Protein AF-A0A7J6ADG7-F1 (afdb_monomer)

Organism: Ameiurus melas (NCBI:txid219545)

Solvent-accessible surface area (backbone atoms only — not comparable to full-atom values): 8558 Å² total; per-residue (Å²): 136,84,78,75,77,82,83,58,42,51,57,52,43,51,52,50,52,55,50,34,54,55,53,58,64,57,81,76,76,75,88,71,86,71,80,92,76,95,73,78,71,60,64,58,57,52,52,51,51,50,51,51,48,53,52,49,53,51,51,53,51,38,52,54,52,47,54,50,44,52,52,52,52,53,54,65,74,56,77,60,101,75,76,96,66,92,66,94,55,79,63,31,73,65,53,36,52,53,47,53,51,51,40,37,68,72,24,47,54,57,43,52,50,60,46,38,77,75,55,75,43,72,68,60,50,52,54,50,52,51,40,55,52,47,53,54,55,49,57,72,77,108

Mean predicted aligned error: 10.04 Å

Foldseek 3Di:
DPPDDDDQQVVLLVVLVVLLVVLQVLDLDDPPPDDDDDDDDPVVVSVVVSVV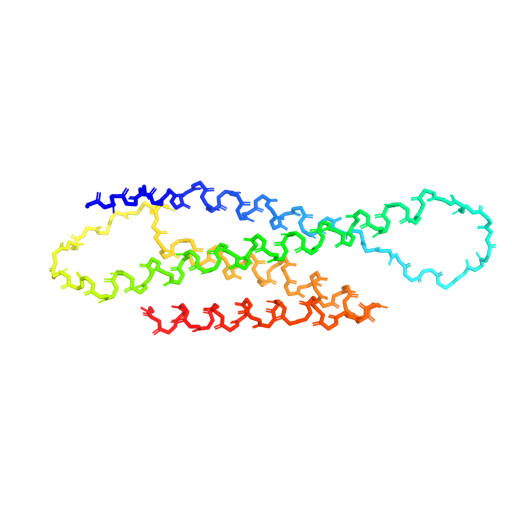SLVVSLVSLLVSLVVLLVVLVVVVVPPDPDDPDPDPDCRDSVVSLVSSVVSCVPGVVVSLVSVCVVPNDPSSVVSNVSSVVSSVVSVVSD

Secondary structure (DSSP, 8-state):
---PPPP-HHHHHHHHHHHHHHHHTS--------------SHHHHHHHHHHHHHHHHHHHHHHHHHHHHHHHHHHHHT--S--------S-SHHHHHHHHHHHIIIIIHHHHHHHHHHS--HHHHHHHHHHHHHHHHHHTT-

pLDDT: mean 78.73, std 18.95, range [38.16, 96.81]

InterPro domains:
  IPR052133 Immune Signaling and Apoptosis Regulator [PTHR12044] (1-138)
  IPR060507 Meiosis inhibitor protein 1, N-terminal domain [PF28582] (1-139)

Sequence (142 aa):
HHQSTPVHYGELKKIVEALSFKFTELPSRPISQGRRCFADSESSSQSTKAGAFLMQALVCFHEACRLVEECVCEATVKDSPLTAAVHQNEDTLECVCVCLLKCCDTAYIPTVTRVCERSPSPRVLQIFLSILSMQFSVLRNF

Radius of gyration: 18.98 Å; Cα contacts (8 Å, |Δi|>4): 80; chains: 1; bounding box: 47×24×64 Å

Structure (mmCIF, N/CA/C/O backbone):
data_AF-A0A7J6ADG7-F1
#
_entry.id   AF-A0A7J6ADG7-F1
#
loop_
_atom_site.group_PDB
_atom_site.id
_atom_site.type_symbol
_atom_site.label_atom_id
_atom_site.label_alt_id
_atom_site.label_comp_id
_atom_site.label_asym_id
_atom_site.label_entity_id
_atom_site.label_seq_id
_atom_site.pdbx_PDB_ins_code
_atom_site.Cartn_x
_atom_site.Cartn_y
_atom_site.Cartn_z
_atom_site.occupancy
_atom_site.B_iso_or_equiv
_atom_site.auth_seq_id
_atom_site.auth_comp_id
_atom_site.auth_asym_id
_atom_site.auth_atom_id
_atom_site.pdbx_PDB_model_num
ATOM 1 N N . HIS A 1 1 ? 5.717 4.877 33.485 1.00 38.16 1 HIS A N 1
ATOM 2 C CA . HIS A 1 1 ? 4.517 5.319 32.748 1.00 38.16 1 HIS A CA 1
ATOM 3 C C . HIS A 1 1 ? 4.989 5.979 31.452 1.00 38.16 1 HIS A C 1
ATOM 5 O O . HIS A 1 1 ? 5.175 7.187 31.416 1.00 38.16 1 HIS A O 1
ATOM 11 N N . HIS A 1 2 ? 5.303 5.191 30.418 1.00 46.44 2 HIS A N 1
ATOM 1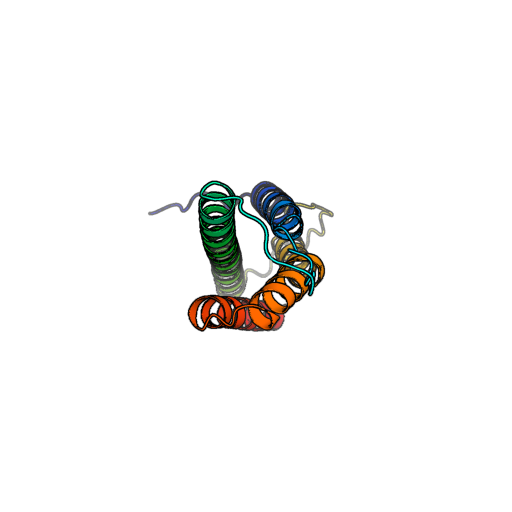2 C CA . HIS A 1 2 ? 5.583 5.737 29.087 1.00 46.44 2 HIS A CA 1
ATOM 13 C C . HIS A 1 2 ? 4.231 5.944 28.413 1.00 46.44 2 HIS A C 1
ATOM 15 O O . HIS A 1 2 ? 3.623 4.990 27.944 1.00 46.44 2 HIS A O 1
ATOM 21 N N . GLN A 1 3 ? 3.694 7.160 28.482 1.00 48.06 3 GLN A N 1
ATOM 22 C CA . GLN A 1 3 ? 2.543 7.515 27.661 1.00 48.06 3 GLN A CA 1
ATOM 23 C C . GLN A 1 3 ? 3.059 7.681 26.232 1.00 48.06 3 GLN A C 1
ATOM 25 O O . GLN A 1 3 ? 3.644 8.712 25.904 1.00 48.06 3 GLN A O 1
ATOM 30 N N . SER A 1 4 ? 2.913 6.635 25.418 1.00 55.88 4 SER A N 1
ATOM 31 C CA . SER A 1 4 ? 3.067 6.732 23.968 1.00 55.88 4 SER A CA 1
ATOM 32 C C . SER A 1 4 ? 2.159 7.850 23.460 1.00 55.88 4 SER A C 1
ATOM 34 O O . SER A 1 4 ? 1.004 7.963 23.880 1.00 55.88 4 SER A O 1
ATOM 36 N N . THR A 1 5 ? 2.699 8.725 22.618 1.00 60.12 5 THR A N 1
ATOM 37 C CA . THR A 1 5 ? 1.938 9.826 22.023 1.00 60.12 5 THR A CA 1
ATOM 38 C C . THR A 1 5 ? 0.785 9.244 21.193 1.00 60.12 5 THR A C 1
ATOM 40 O O . THR A 1 5 ? 1.019 8.266 20.480 1.00 60.12 5 THR A O 1
ATOM 43 N N . PRO A 1 6 ? -0.446 9.788 21.275 1.00 72.56 6 PRO A N 1
ATOM 44 C CA . PRO A 1 6 ? -1.566 9.292 20.481 1.00 72.56 6 PRO A CA 1
ATOM 45 C C . PRO A 1 6 ? -1.228 9.319 18.988 1.00 72.56 6 PRO A C 1
ATOM 47 O O . PRO A 1 6 ? -0.729 10.326 18.484 1.00 72.56 6 PRO A O 1
ATOM 50 N N . VAL A 1 7 ? -1.497 8.223 18.278 1.00 77.12 7 VAL A N 1
ATOM 51 C CA . VAL A 1 7 ? -1.340 8.180 16.821 1.00 77.12 7 VAL A CA 1
ATOM 52 C C . VAL A 1 7 ? -2.422 9.055 16.186 1.00 77.12 7 VAL A C 1
ATOM 54 O O . VAL A 1 7 ? -3.611 8.828 16.397 1.00 77.12 7 VAL A O 1
ATOM 57 N N . HIS A 1 8 ? -2.012 10.047 15.395 1.00 85.62 8 HIS A N 1
ATOM 58 C CA . HIS A 1 8 ? -2.915 10.890 14.612 1.00 85.62 8 HIS A CA 1
ATOM 59 C C . HIS A 1 8 ? -3.225 10.212 13.268 1.00 85.62 8 HIS A C 1
ATOM 61 O O . HIS A 1 8 ? -2.497 10.379 12.285 1.00 85.62 8 HIS A O 1
ATOM 67 N N . TYR A 1 9 ? -4.296 9.417 13.224 1.00 88.62 9 TYR A N 1
ATOM 68 C CA . TYR A 1 9 ? -4.643 8.573 12.075 1.00 88.62 9 TYR A CA 1
ATOM 69 C C . TYR A 1 9 ? -4.854 9.368 10.776 1.00 88.62 9 TYR A C 1
ATOM 71 O O . TYR A 1 9 ? -4.412 8.942 9.709 1.00 88.62 9 TYR A O 1
ATOM 79 N N . GLY A 1 10 ? -5.438 10.560 10.854 1.00 87.44 10 GLY A N 1
ATOM 80 C CA . GLY A 1 10 ? -5.664 11.447 9.719 1.00 87.44 10 GLY A CA 1
ATOM 81 C C . GLY A 1 10 ? -4.370 12.020 9.141 1.00 87.44 10 GLY A C 1
ATOM 82 O O . GLY A 1 10 ? -4.264 12.197 7.927 1.00 87.44 10 GLY A O 1
ATOM 83 N N . GLU A 1 11 ? -3.360 12.280 9.973 1.00 90.44 11 GLU A N 1
ATOM 84 C CA . GLU A 1 11 ? -2.035 12.700 9.499 1.00 90.44 11 GLU A CA 1
ATOM 85 C C . GLU A 1 11 ? -1.290 11.534 8.855 1.00 90.44 11 GLU A C 1
ATOM 87 O O . GLU A 1 11 ? -0.744 11.681 7.759 1.00 90.44 11 GLU A O 1
ATOM 92 N N . LEU A 1 12 ? -1.342 10.356 9.484 1.00 92.25 12 LEU A N 1
ATOM 93 C CA . LEU A 1 12 ? -0.765 9.132 8.939 1.00 92.25 12 LEU A CA 1
ATOM 94 C C . LEU A 1 12 ? -1.355 8.808 7.561 1.00 92.25 12 LEU A C 1
ATOM 96 O O . LEU A 1 12 ? -0.609 8.571 6.612 1.00 92.25 12 LEU A O 1
ATOM 100 N N . LYS A 1 13 ? -2.684 8.879 7.427 1.00 93.31 13 LYS A N 1
ATOM 101 C CA . LYS A 1 13 ? -3.393 8.697 6.156 1.00 93.31 13 LYS A CA 1
ATOM 102 C C . LYS A 1 13 ? -2.872 9.655 5.082 1.00 93.31 13 LYS A C 1
ATOM 104 O O . LYS A 1 13 ? -2.472 9.205 4.012 1.00 93.31 13 LYS A O 1
ATOM 109 N N . LYS A 1 14 ? -2.795 10.959 5.382 1.00 94.06 14 LYS A N 1
ATOM 110 C CA . LYS A 1 14 ? -2.294 11.978 4.439 1.00 94.06 14 LYS A CA 1
ATOM 111 C C . LYS A 1 14 ? -0.859 11.699 3.993 1.00 94.06 14 LYS A C 1
ATOM 113 O O . LYS A 1 14 ? -0.548 11.844 2.812 1.00 94.06 14 LYS A O 1
ATOM 118 N N . ILE A 1 15 ? 0.012 11.297 4.921 1.00 94.75 15 ILE A N 1
ATOM 119 C CA . ILE A 1 15 ? 1.405 10.949 4.614 1.00 94.75 15 ILE A CA 1
ATOM 120 C C . ILE A 1 15 ? 1.458 9.736 3.682 1.00 94.75 15 ILE A C 1
ATOM 122 O O . ILE A 1 15 ? 2.160 9.774 2.672 1.00 94.75 15 ILE A O 1
ATOM 126 N N . VAL A 1 16 ? 0.696 8.683 3.990 1.00 95.31 16 VAL A N 1
ATOM 127 C CA . VAL A 1 16 ? 0.625 7.464 3.176 1.00 95.31 16 VAL A CA 1
ATOM 128 C C . VAL A 1 16 ? 0.104 7.772 1.775 1.00 95.31 16 VAL A C 1
ATOM 130 O O . VAL A 1 16 ? 0.714 7.342 0.799 1.00 95.31 16 VAL A O 1
ATOM 133 N N . GLU A 1 17 ? -0.978 8.537 1.643 1.00 96.12 17 GLU A N 1
ATOM 134 C CA . GLU A 1 17 ? -1.550 8.905 0.342 1.00 96.12 17 GLU A CA 1
ATOM 135 C C . GLU A 1 17 ? -0.567 9.739 -0.489 1.00 96.12 17 GLU A C 1
ATOM 137 O O . GLU A 1 17 ? -0.341 9.442 -1.664 1.00 96.12 17 GLU A O 1
ATOM 142 N N . ALA A 1 18 ? 0.077 10.740 0.121 1.00 96.19 18 ALA A N 1
ATOM 143 C CA . ALA A 1 18 ? 1.069 11.574 -0.554 1.00 96.19 18 ALA A CA 1
ATOM 144 C C . ALA A 1 18 ? 2.288 10.759 -1.013 1.00 96.19 18 ALA A C 1
ATOM 146 O O . ALA A 1 18 ? 2.755 10.913 -2.146 1.00 96.19 18 ALA A O 1
ATOM 147 N N . LEU A 1 19 ? 2.783 9.858 -0.158 1.00 95.94 19 LEU A N 1
ATOM 148 C CA . LEU A 1 19 ? 3.874 8.949 -0.498 1.00 95.94 19 LEU A CA 1
ATOM 149 C C . LEU A 1 19 ? 3.474 8.010 -1.640 1.00 95.94 19 LEU A C 1
ATOM 151 O O . LEU A 1 19 ? 4.236 7.851 -2.591 1.00 95.94 19 LEU A O 1
ATOM 155 N N . SER A 1 20 ? 2.274 7.434 -1.570 1.00 96.06 20 SER A N 1
ATOM 156 C CA . SER A 1 20 ? 1.737 6.512 -2.576 1.00 96.06 20 SER A CA 1
ATOM 157 C C . SER A 1 20 ? 1.593 7.196 -3.928 1.00 96.06 20 SER A C 1
ATOM 159 O O . SER A 1 20 ? 2.007 6.647 -4.946 1.00 96.06 20 SER A O 1
ATOM 161 N N . PHE A 1 21 ? 1.091 8.432 -3.943 1.00 94.38 21 PHE A N 1
ATOM 162 C CA . PHE A 1 21 ? 1.014 9.244 -5.152 1.00 94.38 21 PHE A CA 1
ATOM 163 C C . PHE A 1 21 ? 2.399 9.419 -5.788 1.00 94.38 21 PHE A C 1
ATOM 165 O O . PHE A 1 21 ? 2.586 9.102 -6.962 1.00 94.38 21 PHE A O 1
ATOM 172 N N . LYS A 1 22 ? 3.411 9.804 -5.000 1.00 92.31 22 LYS A N 1
ATOM 173 C CA . LYS A 1 22 ? 4.799 9.913 -5.480 1.00 92.31 22 LYS A CA 1
ATOM 174 C C . LYS A 1 22 ? 5.413 8.582 -5.896 1.00 92.31 22 LYS A C 1
ATOM 176 O O . LYS A 1 22 ? 6.217 8.548 -6.823 1.00 92.31 22 LYS A O 1
ATOM 181 N N . PHE A 1 23 ? 5.006 7.483 -5.274 1.00 92.88 23 PHE A N 1
ATOM 182 C CA . PHE A 1 23 ? 5.426 6.145 -5.670 1.00 92.88 23 PHE A CA 1
ATOM 183 C C . PHE A 1 23 ? 4.976 5.801 -7.093 1.00 92.88 23 PHE A C 1
ATOM 185 O O . PHE A 1 23 ? 5.761 5.248 -7.859 1.00 92.88 23 PHE A O 1
ATOM 192 N N . THR A 1 24 ? 3.763 6.206 -7.488 1.00 91.69 24 THR A N 1
ATOM 193 C CA . THR A 1 24 ? 3.266 5.988 -8.859 1.00 91.69 24 THR A CA 1
ATOM 194 C C . THR A 1 24 ? 4.017 6.788 -9.926 1.00 91.69 24 THR A C 1
ATOM 196 O O . THR A 1 24 ? 4.082 6.357 -11.079 1.00 91.69 24 THR A O 1
ATOM 199 N N . GLU A 1 25 ? 4.619 7.922 -9.547 1.00 89.06 25 GLU A N 1
ATOM 200 C CA . GLU A 1 25 ? 5.420 8.773 -10.436 1.00 89.06 25 GLU A CA 1
ATOM 201 C C . GLU A 1 25 ? 6.806 8.175 -10.740 1.00 89.06 25 GLU A C 1
ATOM 203 O O . GLU A 1 25 ? 7.537 8.719 -11.574 1.00 89.06 25 GLU A O 1
ATOM 208 N N . LEU A 1 26 ? 7.195 7.063 -10.094 1.00 84.00 26 LEU A N 1
ATOM 209 C CA . LEU A 1 26 ? 8.481 6.423 -10.358 1.00 84.00 26 LEU A CA 1
ATOM 210 C C . LEU A 1 26 ? 8.616 6.096 -11.854 1.00 84.00 26 LEU A C 1
ATOM 212 O O . LEU A 1 26 ? 7.756 5.417 -12.430 1.00 84.00 26 LEU A O 1
ATOM 216 N N . PRO A 1 27 ? 9.693 6.573 -12.507 1.00 68.50 27 PRO A N 1
ATOM 217 C CA . PRO A 1 27 ? 9.760 6.605 -13.955 1.00 68.50 27 PRO A CA 1
ATOM 218 C C . PRO A 1 27 ? 9.683 5.198 -14.540 1.00 68.50 27 PRO A C 1
ATOM 220 O O . PRO A 1 27 ? 10.584 4.370 -14.384 1.00 68.50 27 PRO A O 1
ATOM 223 N N . SER A 1 28 ? 8.628 4.946 -15.314 1.00 57.84 28 SER A N 1
ATOM 224 C CA . SER A 1 28 ? 8.578 3.812 -16.222 1.00 57.84 28 SER A CA 1
ATOM 225 C C . SER A 1 28 ? 9.475 4.123 -17.417 1.00 57.84 28 SER A C 1
ATOM 227 O O . SER A 1 28 ? 9.002 4.640 -18.425 1.00 57.84 28 SER A O 1
ATOM 229 N N . ARG A 1 29 ? 10.779 3.823 -17.354 1.00 55.53 29 ARG A N 1
ATOM 230 C CA . ARG A 1 29 ? 11.600 3.867 -18.580 1.00 55.53 29 ARG A CA 1
ATOM 231 C C . ARG A 1 29 ? 10.927 3.029 -19.676 1.00 55.53 29 ARG A C 1
ATOM 233 O O . ARG A 1 29 ? 10.653 1.860 -19.405 1.00 55.53 29 ARG A O 1
ATOM 240 N N . PRO A 1 30 ? 10.602 3.567 -20.859 1.00 46.59 30 PRO A N 1
ATOM 241 C CA . PRO A 1 30 ? 10.096 2.741 -21.943 1.00 46.59 30 PRO A CA 1
ATOM 242 C C . PRO A 1 30 ? 11.169 1.727 -22.342 1.00 46.59 30 PRO A C 1
ATOM 244 O O . PRO A 1 30 ? 12.359 2.045 -22.336 1.00 46.59 30 PRO A O 1
ATOM 247 N N . ILE A 1 31 ? 10.754 0.517 -22.713 1.00 45.38 31 ILE A N 1
ATOM 248 C CA . ILE A 1 31 ? 11.608 -0.415 -23.452 1.00 45.38 31 ILE A CA 1
ATOM 249 C C . ILE A 1 31 ? 11.708 0.147 -24.874 1.00 45.38 31 ILE A C 1
ATOM 251 O O . ILE A 1 31 ? 11.021 -0.308 -25.781 1.00 45.38 31 ILE A O 1
ATOM 255 N N . SER A 1 32 ? 12.505 1.191 -25.096 1.00 41.97 32 SER A N 1
ATOM 256 C CA . SER A 1 32 ? 12.906 1.528 -26.459 1.00 41.97 32 SER A CA 1
ATOM 257 C C . SER A 1 32 ? 14.039 0.584 -26.856 1.00 41.97 32 SER A C 1
ATOM 259 O O . SER A 1 32 ? 15.225 0.875 -26.709 1.00 41.97 32 SER A O 1
ATOM 261 N N . GLN A 1 33 ? 13.656 -0.589 -27.370 1.00 50.53 33 GLN A N 1
ATOM 262 C CA . GLN A 1 33 ? 14.481 -1.342 -28.311 1.00 50.53 33 GLN A CA 1
ATOM 263 C C . GLN A 1 33 ? 14.799 -0.414 -29.491 1.00 50.53 33 GLN A C 1
ATOM 265 O O . GLN A 1 33 ? 13.990 -0.260 -30.400 1.00 50.53 33 GLN A O 1
ATOM 270 N N . GLY A 1 34 ? 15.952 0.254 -29.485 1.00 47.03 34 GLY A N 1
ATOM 271 C CA . GLY A 1 34 ? 16.297 1.101 -30.622 1.00 47.03 34 GLY A CA 1
ATOM 272 C C . GLY A 1 34 ? 17.462 2.050 -30.414 1.00 47.03 34 GLY A C 1
ATOM 273 O O . GLY A 1 34 ? 17.255 3.217 -30.126 1.00 47.03 34 GLY A O 1
ATOM 274 N N . ARG A 1 35 ? 18.658 1.539 -30.725 1.00 44.53 35 ARG A N 1
ATOM 275 C CA . ARG A 1 35 ? 19.877 2.258 -31.138 1.00 44.53 35 ARG A CA 1
ATOM 276 C C . ARG A 1 35 ? 20.608 3.105 -30.083 1.00 44.53 35 ARG A C 1
ATOM 278 O O . ARG A 1 35 ? 20.126 4.094 -29.553 1.00 44.53 35 ARG A O 1
ATOM 285 N N . ARG A 1 36 ? 21.868 2.695 -29.897 1.00 62.53 36 ARG A N 1
ATOM 286 C CA . ARG A 1 36 ? 23.012 3.463 -29.390 1.00 62.53 36 ARG A CA 1
ATOM 287 C C . ARG A 1 36 ? 22.938 4.938 -29.803 1.00 62.53 36 ARG A C 1
ATOM 289 O O . ARG A 1 36 ? 22.830 5.188 -30.996 1.00 62.53 36 ARG A O 1
ATOM 296 N N . CYS A 1 37 ? 23.112 5.849 -28.846 1.00 42.16 37 CYS A N 1
ATOM 297 C CA . CYS A 1 37 ? 23.923 7.065 -28.966 1.00 42.16 37 CYS A CA 1
ATOM 298 C C . CYS A 1 37 ? 24.148 7.670 -27.566 1.00 42.16 37 CYS A C 1
ATOM 300 O O . CYS A 1 37 ? 23.306 7.561 -26.682 1.00 42.16 37 CYS A O 1
ATOM 302 N N . PHE A 1 38 ? 25.338 8.225 -27.377 1.00 48.12 38 PHE A N 1
ATOM 303 C CA . PHE A 1 38 ? 25.952 8.741 -26.154 1.00 48.12 38 PHE A CA 1
ATOM 304 C C . PHE A 1 38 ? 25.082 9.733 -25.350 1.00 48.12 38 PHE A C 1
ATOM 306 O O . PHE A 1 38 ? 24.649 10.737 -25.905 1.00 48.12 38 PHE A O 1
ATOM 313 N N . ALA A 1 39 ? 24.873 9.450 -24.055 1.00 45.56 39 ALA A N 1
ATOM 314 C CA . ALA A 1 39 ? 24.447 10.368 -22.977 1.00 45.56 39 ALA A CA 1
ATOM 315 C C . ALA A 1 39 ? 24.439 9.578 -21.642 1.00 45.56 39 ALA A C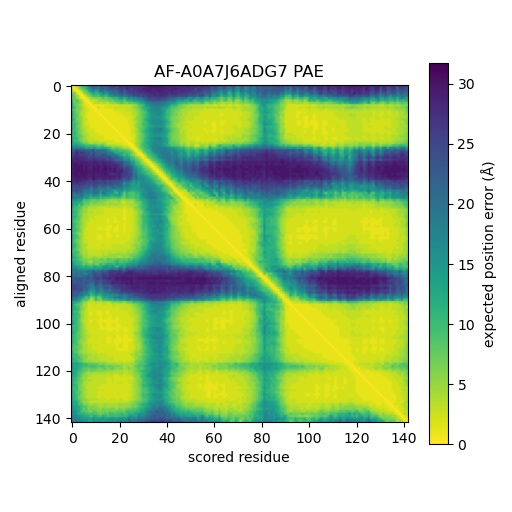 1
ATOM 317 O O . ALA A 1 39 ? 23.421 9.045 -21.206 1.00 45.56 39 ALA A O 1
ATOM 318 N N . ASP A 1 40 ? 25.576 9.098 -21.153 1.00 47.28 40 ASP A N 1
ATOM 319 C CA . ASP A 1 40 ? 26.568 9.786 -20.317 1.00 47.28 40 ASP A CA 1
ATOM 320 C C . ASP A 1 40 ? 26.018 10.443 -19.023 1.00 47.28 40 ASP A C 1
ATOM 322 O O . ASP A 1 40 ? 25.290 11.432 -19.031 1.00 47.28 40 ASP A O 1
ATOM 326 N N . SER A 1 41 ? 26.378 9.813 -17.899 1.00 49.59 41 SER A N 1
ATOM 327 C CA . SER A 1 41 ? 26.353 10.259 -16.495 1.00 49.59 41 SER A CA 1
ATOM 328 C C . SER A 1 41 ? 25.024 10.654 -15.805 1.00 49.59 41 SER A C 1
ATOM 330 O O . SER A 1 41 ? 24.726 10.099 -14.740 1.00 49.59 41 SER A O 1
ATOM 332 N N . GLU A 1 42 ? 24.168 11.519 -16.358 1.00 50.22 42 GLU A N 1
ATOM 333 C CA . GLU A 1 42 ? 22.956 11.990 -15.641 1.00 50.22 42 GLU A CA 1
ATOM 334 C C . GLU A 1 42 ? 21.894 10.888 -15.474 1.00 50.22 42 GLU A C 1
ATOM 336 O O . GLU A 1 42 ? 21.316 10.708 -14.398 1.00 50.22 42 GLU A O 1
ATOM 341 N N . SER A 1 43 ? 21.731 10.069 -16.514 1.00 55.62 43 SER A N 1
ATOM 342 C CA . SER A 1 43 ? 20.847 8.895 -16.583 1.00 55.62 43 SER A CA 1
ATOM 343 C C . SER A 1 43 ? 21.129 7.853 -15.488 1.00 55.62 43 SER A C 1
ATOM 345 O O . SER A 1 43 ? 20.197 7.241 -14.957 1.00 55.62 43 SER A O 1
ATOM 347 N N . SER A 1 44 ? 22.403 7.673 -15.123 1.00 57.69 44 SER A N 1
ATOM 348 C CA . SER A 1 44 ? 22.825 6.765 -14.050 1.00 57.69 44 SER A CA 1
ATOM 349 C C . SER A 1 44 ? 22.450 7.329 -12.678 1.00 57.69 44 SER A C 1
ATOM 351 O O . SER A 1 44 ? 21.818 6.643 -11.876 1.00 57.69 44 SER A O 1
ATOM 353 N N . SER A 1 45 ? 22.732 8.617 -12.446 1.00 60.78 45 SER A N 1
ATOM 354 C CA . SER A 1 45 ? 22.415 9.296 -11.182 1.00 60.78 45 SER A CA 1
ATOM 355 C C . SER A 1 45 ? 20.908 9.381 -10.902 1.00 60.78 45 SER A C 1
ATOM 357 O O . SER A 1 45 ? 20.470 9.286 -9.756 1.00 60.78 45 SER A O 1
ATOM 359 N N . GLN A 1 46 ? 20.087 9.524 -11.946 1.00 62.97 46 GLN A N 1
ATOM 360 C CA . GLN A 1 46 ? 18.632 9.524 -11.819 1.00 62.97 46 GLN A CA 1
ATOM 361 C C . GLN A 1 46 ? 18.095 8.112 -11.545 1.00 62.97 46 GLN A C 1
ATOM 363 O O . GLN A 1 46 ? 17.177 7.951 -10.743 1.00 62.97 46 GLN A O 1
ATOM 368 N N . SER A 1 47 ? 18.695 7.085 -12.156 1.00 69.44 47 SER A N 1
ATOM 369 C CA . SER A 1 47 ? 18.345 5.683 -11.906 1.00 69.44 47 SER A CA 1
ATOM 370 C C . SER A 1 47 ? 18.675 5.253 -10.474 1.00 69.44 47 SER A C 1
ATOM 372 O O . SER A 1 47 ? 17.882 4.547 -9.853 1.00 69.44 47 SER A O 1
ATOM 374 N N . THR A 1 48 ? 19.810 5.692 -9.921 1.00 74.31 48 THR A N 1
ATOM 375 C CA . THR A 1 48 ? 20.183 5.3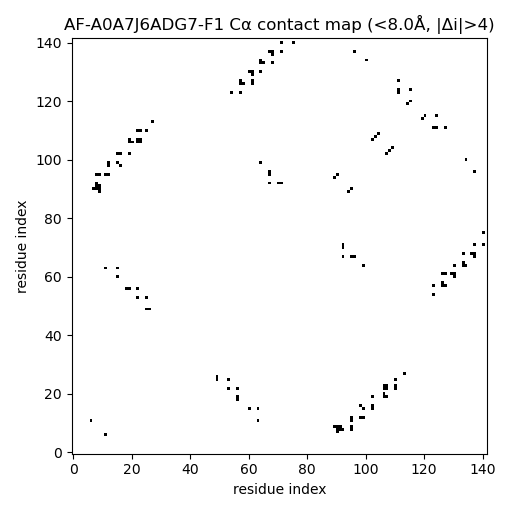93 -8.530 1.00 74.31 48 THR A CA 1
ATOM 376 C C . THR A 1 48 ? 19.298 6.136 -7.533 1.00 74.31 48 THR A C 1
ATOM 378 O O . THR A 1 48 ? 18.836 5.528 -6.569 1.00 74.31 48 THR A O 1
ATOM 381 N N . LYS A 1 49 ? 18.968 7.410 -7.792 1.00 79.81 49 LYS A N 1
ATOM 382 C CA . LYS A 1 49 ? 18.007 8.179 -6.980 1.00 79.81 49 LYS A CA 1
ATOM 383 C C . LYS A 1 49 ? 16.608 7.557 -6.984 1.00 79.81 49 LYS A C 1
ATOM 385 O O . LYS A 1 49 ? 16.005 7.432 -5.923 1.00 79.81 49 LYS A O 1
ATOM 390 N N . ALA A 1 50 ? 16.109 7.125 -8.144 1.00 83.25 50 ALA A N 1
ATOM 391 C CA . ALA A 1 50 ? 14.815 6.450 -8.252 1.00 83.25 50 ALA A CA 1
ATOM 392 C C . ALA A 1 50 ? 14.802 5.109 -7.497 1.00 83.25 50 ALA A C 1
ATOM 394 O O . ALA A 1 50 ? 13.836 4.808 -6.801 1.00 83.25 50 ALA A O 1
ATOM 395 N N . GLY A 1 51 ? 15.890 4.334 -7.575 1.00 85.50 51 GLY A N 1
ATOM 396 C CA . GLY A 1 51 ? 16.049 3.104 -6.795 1.00 85.50 51 GLY A CA 1
ATOM 397 C C . GLY A 1 51 ? 16.092 3.351 -5.283 1.00 85.50 51 GLY A C 1
ATOM 398 O O . GLY A 1 51 ? 15.445 2.630 -4.524 1.00 85.50 51 GLY A O 1
ATOM 399 N N . ALA A 1 52 ? 16.794 4.397 -4.838 1.00 88.00 52 ALA A N 1
ATOM 400 C CA . ALA A 1 52 ? 16.826 4.794 -3.432 1.00 88.00 52 ALA A CA 1
ATOM 401 C C . ALA A 1 52 ? 15.442 5.241 -2.934 1.00 88.00 52 ALA A C 1
ATOM 403 O O . ALA A 1 52 ? 15.010 4.811 -1.867 1.00 88.00 52 ALA A O 1
ATOM 404 N N . PHE A 1 53 ? 14.716 6.036 -3.728 1.00 91.12 53 PHE A N 1
ATOM 405 C CA . PHE A 1 53 ? 13.348 6.440 -3.404 1.00 91.12 53 PHE A CA 1
ATOM 406 C C . PHE A 1 53 ? 12.395 5.243 -3.340 1.00 91.12 53 PHE A C 1
ATOM 408 O O . PHE A 1 53 ? 11.641 5.135 -2.381 1.00 91.12 53 PHE A O 1
ATOM 415 N N . LEU A 1 54 ? 12.455 4.320 -4.307 1.00 92.38 54 LEU A N 1
ATOM 416 C CA . LEU A 1 54 ? 11.670 3.080 -4.302 1.00 92.38 54 LEU A CA 1
ATOM 417 C C . LEU A 1 54 ? 11.854 2.313 -2.988 1.00 92.38 54 LEU A C 1
ATOM 419 O O . LEU A 1 54 ? 10.878 1.940 -2.340 1.00 92.38 54 LEU A O 1
ATOM 423 N N . MET A 1 55 ? 13.109 2.101 -2.593 1.00 93.69 55 MET A N 1
ATOM 424 C CA . MET A 1 55 ? 13.435 1.403 -1.354 1.00 93.69 55 MET A CA 1
ATOM 425 C C . MET A 1 55 ? 12.919 2.153 -0.129 1.00 93.69 55 MET A C 1
ATOM 427 O O . MET A 1 55 ? 12.301 1.542 0.740 1.00 93.69 55 MET A O 1
ATOM 431 N N . GLN A 1 56 ? 13.127 3.467 -0.072 1.00 94.50 56 GLN A N 1
ATOM 432 C CA . GLN A 1 56 ? 12.676 4.277 1.053 1.00 94.50 56 GLN A CA 1
ATOM 433 C C . GLN A 1 56 ? 11.149 4.290 1.167 1.00 94.50 56 GLN A C 1
ATOM 435 O O . GLN A 1 56 ? 10.621 4.125 2.260 1.00 94.50 56 GLN A O 1
ATOM 440 N N . ALA A 1 57 ? 10.434 4.430 0.051 1.00 95.38 57 ALA A N 1
ATOM 441 C CA . ALA A 1 57 ? 8.979 4.432 0.025 1.00 95.38 57 ALA A CA 1
ATOM 442 C C . ALA A 1 57 ? 8.391 3.081 0.457 1.00 95.38 57 ALA A C 1
ATOM 444 O O . ALA A 1 57 ? 7.394 3.060 1.176 1.00 95.38 57 ALA A O 1
ATOM 445 N N . LEU A 1 58 ? 9.023 1.964 0.077 1.00 96.19 58 LEU A N 1
ATOM 446 C CA . LEU A 1 58 ? 8.636 0.633 0.551 1.00 96.19 58 LEU A CA 1
ATOM 447 C C . LEU A 1 58 ? 8.863 0.473 2.054 1.00 96.19 58 LEU A C 1
ATOM 449 O O . LEU A 1 58 ? 7.979 -0.017 2.745 1.00 96.19 58 LEU A O 1
ATOM 453 N N . VAL A 1 59 ? 10.012 0.914 2.569 1.00 96.56 59 VAL A N 1
ATOM 454 C CA . VAL A 1 59 ? 10.296 0.865 4.011 1.0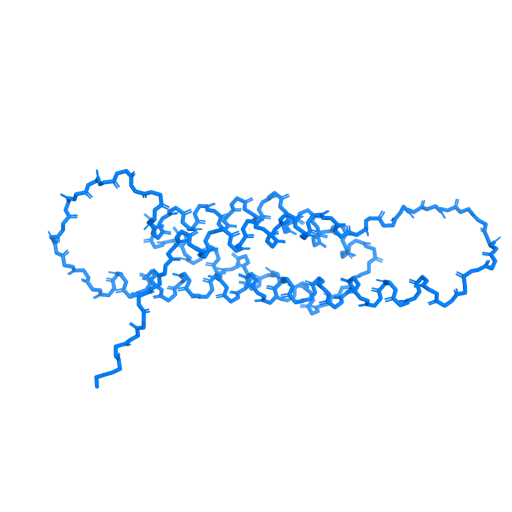0 96.56 59 VAL A CA 1
ATOM 455 C C . VAL A 1 59 ? 9.316 1.747 4.787 1.00 96.56 59 VAL A C 1
ATOM 457 O O . VAL A 1 59 ? 8.737 1.292 5.763 1.00 96.56 59 VAL A O 1
ATOM 460 N N . CYS A 1 60 ? 9.059 2.976 4.336 1.00 96.31 60 CYS A N 1
ATOM 461 C CA . CYS A 1 60 ? 8.095 3.866 4.985 1.00 96.31 60 CYS A CA 1
ATOM 462 C C . CYS A 1 60 ? 6.681 3.273 5.008 1.00 96.31 60 CYS A C 1
ATOM 464 O O . CYS A 1 60 ? 5.993 3.361 6.020 1.00 96.31 60 CYS A O 1
ATOM 466 N N . PHE A 1 61 ? 6.250 2.651 3.911 1.00 96.69 61 PHE A N 1
ATOM 467 C CA . PHE A 1 61 ? 4.942 2.006 3.852 1.00 96.69 61 PHE A CA 1
ATOM 468 C C . PHE A 1 61 ? 4.862 0.759 4.738 1.00 96.69 61 PHE A C 1
ATOM 470 O O . PHE A 1 61 ? 3.844 0.526 5.385 1.00 96.69 61 PHE A O 1
ATOM 477 N N . HIS A 1 62 ? 5.943 -0.020 4.805 1.00 96.31 62 HIS A N 1
ATOM 478 C CA . HIS A 1 62 ? 6.067 -1.160 5.713 1.00 96.31 62 HIS A CA 1
ATOM 479 C C . HIS A 1 62 ? 5.962 -0.731 7.179 1.00 96.31 62 HIS A C 1
ATOM 481 O O . HIS A 1 62 ? 5.158 -1.297 7.916 1.00 96.31 62 HIS A O 1
ATOM 487 N N . GLU A 1 63 ? 6.669 0.326 7.579 1.00 96.06 63 GLU A N 1
ATOM 488 C CA . GLU A 1 63 ? 6.579 0.876 8.937 1.00 96.06 63 GLU A CA 1
ATOM 489 C C . GLU A 1 63 ? 5.180 1.431 9.246 1.00 96.06 63 GLU A C 1
ATOM 491 O O . GLU A 1 63 ? 4.678 1.235 10.350 1.00 96.06 63 GLU A O 1
ATOM 496 N N . ALA A 1 64 ? 4.502 2.048 8.270 1.00 94.50 64 ALA A N 1
ATOM 497 C CA . ALA A 1 64 ? 3.110 2.473 8.433 1.00 94.50 64 ALA A CA 1
ATOM 498 C C . ALA A 1 64 ? 2.167 1.278 8.662 1.00 94.50 64 ALA A C 1
ATOM 500 O O . ALA A 1 64 ? 1.298 1.340 9.530 1.00 94.50 64 ALA A O 1
ATOM 501 N N . CYS A 1 65 ? 2.364 0.174 7.934 1.00 94.00 65 CYS A N 1
ATOM 502 C CA . CYS A 1 65 ? 1.620 -1.063 8.173 1.00 94.00 65 CYS A CA 1
ATOM 503 C C . CYS A 1 65 ? 1.922 -1.641 9.564 1.00 94.00 65 CYS A C 1
ATOM 505 O O . CYS A 1 65 ? 0.998 -2.110 10.224 1.00 94.00 65 CYS A O 1
ATOM 507 N N . ARG A 1 66 ? 3.181 -1.582 10.030 1.00 93.38 66 ARG A N 1
ATOM 508 C CA . ARG A 1 66 ? 3.566 -2.088 11.361 1.00 93.38 66 ARG A CA 1
ATOM 509 C C . ARG A 1 66 ? 2.906 -1.301 12.477 1.00 93.38 66 ARG A C 1
ATOM 511 O O . ARG A 1 66 ? 2.335 -1.897 13.379 1.00 93.38 66 ARG A O 1
ATOM 518 N N . LEU A 1 67 ? 2.934 0.026 12.377 1.00 91.81 67 LEU A N 1
ATOM 519 C CA . LEU A 1 67 ? 2.285 0.904 13.344 1.00 91.81 67 LEU A CA 1
ATOM 520 C C . LEU A 1 67 ? 0.787 0.588 13.460 1.00 91.81 67 LEU A C 1
ATOM 522 O O . LEU A 1 67 ? 0.255 0.500 14.560 1.00 91.81 67 LEU A O 1
ATOM 526 N N . VAL A 1 68 ? 0.113 0.373 12.328 1.00 90.12 68 VAL A N 1
ATOM 527 C CA . VAL A 1 68 ? -1.307 -0.002 12.312 1.00 90.12 68 VAL A CA 1
ATOM 528 C C . VAL A 1 68 ? -1.540 -1.380 12.930 1.00 90.12 68 VAL A C 1
ATOM 530 O O . VAL A 1 68 ? -2.467 -1.528 13.720 1.00 90.12 68 VAL A O 1
ATOM 533 N N . GLU A 1 69 ? -0.710 -2.375 12.618 1.00 88.31 69 GLU A N 1
ATOM 534 C CA . GLU A 1 69 ? -0.798 -3.710 13.222 1.00 88.31 69 GLU A CA 1
ATOM 535 C C . GLU A 1 69 ? -0.632 -3.659 14.749 1.00 88.31 69 GLU A C 1
ATOM 537 O O . GLU A 1 69 ? -1.416 -4.278 15.469 1.00 88.31 69 GLU A O 1
ATOM 542 N N . GLU A 1 70 ? 0.319 -2.862 15.248 1.00 88.00 70 GLU A N 1
ATOM 543 C CA . GLU A 1 70 ? 0.509 -2.604 16.680 1.00 88.00 70 GLU A CA 1
ATOM 544 C C . GLU A 1 70 ? -0.756 -1.977 17.300 1.00 88.00 70 GLU A C 1
ATOM 546 O O . GLU A 1 70 ? -1.260 -2.486 18.302 1.00 88.00 70 GLU A O 1
ATOM 551 N N . CYS A 1 71 ? -1.342 -0.950 16.669 1.00 85.56 71 CYS A N 1
ATOM 552 C CA . CYS A 1 71 ? -2.580 -0.321 17.144 1.00 85.56 71 CYS A CA 1
ATOM 553 C C . CYS A 1 71 ? -3.784 -1.281 17.158 1.00 85.56 71 CYS A C 1
ATOM 555 O O . CYS A 1 71 ? -4.606 -1.225 18.073 1.00 85.56 71 CYS A O 1
ATOM 557 N N . VAL A 1 72 ? -3.899 -2.168 16.165 1.00 84.12 72 VAL A N 1
ATOM 558 C CA . VAL A 1 72 ? -4.962 -3.187 16.103 1.00 84.12 72 VAL A CA 1
ATOM 559 C C . VAL A 1 72 ? -4.785 -4.230 17.214 1.00 84.12 72 VAL A C 1
ATOM 561 O O . VAL A 1 72 ? -5.751 -4.586 17.894 1.00 84.12 72 VAL A O 1
ATOM 564 N N . CYS A 1 73 ? -3.555 -4.685 17.459 1.00 81.00 73 CYS A N 1
ATOM 565 C CA . CYS A 1 73 ? -3.254 -5.599 18.562 1.00 81.00 73 CYS A CA 1
ATOM 566 C C . CYS A 1 73 ? -3.549 -4.957 19.928 1.00 81.00 73 CYS A C 1
ATOM 568 O O . CYS A 1 73 ? -4.137 -5.591 20.798 1.00 81.00 73 CYS A O 1
ATOM 570 N N . GLU A 1 74 ? -3.197 -3.686 20.127 1.00 80.00 74 GLU A N 1
ATOM 571 C CA . GLU A 1 74 ? -3.528 -2.973 21.366 1.00 80.00 74 GLU A CA 1
ATOM 572 C C . GLU A 1 74 ? -5.042 -2.804 21.560 1.00 80.00 74 GLU A C 1
ATOM 574 O O . GLU A 1 74 ? -5.536 -2.955 22.679 1.00 80.00 74 GLU A O 1
ATOM 579 N N . ALA A 1 75 ? -5.788 -2.518 20.487 1.00 73.50 75 ALA A N 1
ATOM 580 C CA . ALA A 1 75 ? -7.241 -2.370 20.540 1.00 73.50 75 ALA A CA 1
ATOM 581 C C . ALA A 1 75 ? -7.942 -3.682 20.928 1.00 73.50 75 ALA A C 1
ATOM 583 O O . ALA A 1 75 ? -8.805 -3.670 21.803 1.00 73.50 75 ALA A O 1
ATOM 584 N N . THR A 1 76 ? -7.526 -4.806 20.335 1.00 65.88 76 THR A N 1
ATOM 585 C CA . THR A 1 76 ? -8.069 -6.147 20.629 1.00 65.88 76 THR A CA 1
ATOM 586 C C . THR A 1 76 ? -7.708 -6.641 22.032 1.00 65.88 76 THR A C 1
ATOM 588 O O . THR A 1 76 ? -8.527 -7.254 22.707 1.00 65.88 76 THR A O 1
ATOM 591 N N . VAL A 1 77 ? -6.509 -6.331 22.537 1.00 65.38 77 VAL A N 1
ATOM 592 C CA . VAL A 1 77 ? -6.109 -6.678 23.916 1.00 65.38 77 VAL A CA 1
ATOM 593 C C . VAL A 1 77 ? -6.888 -5.868 24.959 1.00 65.38 77 VAL A C 1
ATOM 595 O O . VAL A 1 77 ? -7.072 -6.322 26.090 1.00 65.38 77 VAL A O 1
ATOM 598 N N . LYS A 1 78 ? -7.345 -4.662 24.604 1.00 59.56 78 LYS A N 1
ATOM 599 C CA . LYS A 1 78 ? -7.992 -3.727 25.530 1.00 59.56 78 LYS A CA 1
ATOM 600 C C . LYS A 1 78 ? -9.521 -3.800 25.518 1.00 59.56 78 LYS A C 1
ATOM 602 O O . LYS A 1 78 ? -10.123 -2.861 26.034 1.00 59.56 78 LYS A O 1
ATOM 607 N N . ASP A 1 79 ? -10.130 -4.868 24.986 1.00 51.44 79 ASP A N 1
ATOM 608 C CA . ASP A 1 79 ? -11.585 -5.107 24.944 1.00 51.44 79 ASP A CA 1
ATOM 609 C C . ASP A 1 79 ? -12.316 -4.544 26.182 1.00 51.44 79 ASP A C 1
ATOM 611 O O . ASP A 1 79 ? -12.443 -5.167 27.238 1.00 51.44 79 ASP A O 1
ATOM 615 N N . SER A 1 80 ? -12.782 -3.301 26.055 1.00 44.75 80 SER A N 1
ATOM 616 C CA . SER A 1 80 ? -13.640 -2.610 27.007 1.00 44.75 80 SER A CA 1
ATOM 617 C C . SER A 1 80 ? -15.001 -2.494 26.332 1.00 44.75 80 SER A C 1
ATOM 619 O O . SER A 1 80 ? -15.074 -1.859 25.279 1.00 44.75 80 SER A O 1
ATOM 621 N N . PRO A 1 81 ? -16.089 -3.045 26.908 1.00 44.78 81 PRO A N 1
ATOM 622 C CA . PRO A 1 81 ? -17.413 -3.108 26.272 1.00 44.78 81 PRO A CA 1
ATOM 623 C C . PRO A 1 81 ? -18.141 -1.763 26.102 1.00 44.78 81 PRO A C 1
ATOM 625 O O . PRO A 1 81 ? -19.368 -1.726 26.035 1.00 44.78 81 PRO A O 1
ATOM 628 N N . LEU A 1 82 ? -17.440 -0.633 26.099 1.00 45.09 82 LEU A N 1
ATOM 629 C CA . LEU A 1 82 ? -18.042 0.690 26.205 1.00 45.09 82 LEU A CA 1
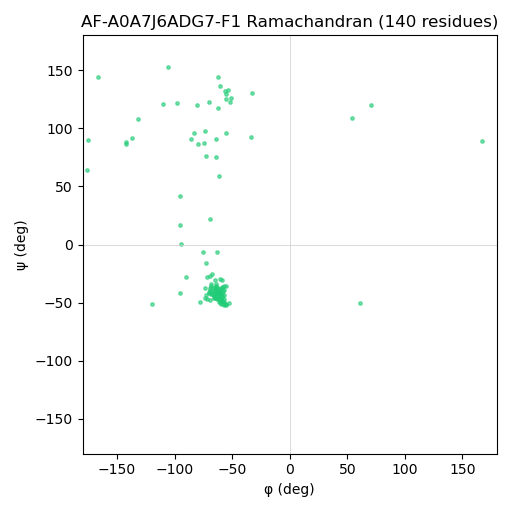ATOM 630 C C . LEU A 1 82 ? -17.303 1.678 25.310 1.00 45.09 82 LEU A C 1
ATOM 632 O O . LEU A 1 82 ? -16.415 2.395 25.757 1.00 45.09 82 LEU A O 1
ATOM 636 N N . THR A 1 83 ? -17.702 1.743 24.042 1.00 42.66 83 THR A N 1
ATOM 637 C CA . THR A 1 83 ? -18.310 2.960 23.471 1.00 42.66 83 THR A CA 1
ATOM 638 C C . THR A 1 83 ? -18.760 2.694 22.038 1.00 42.66 83 THR A C 1
ATOM 640 O O . THR A 1 83 ? -18.054 2.922 21.062 1.00 42.66 83 THR A O 1
ATOM 643 N N . ALA A 1 84 ? -20.010 2.248 21.923 1.00 45.44 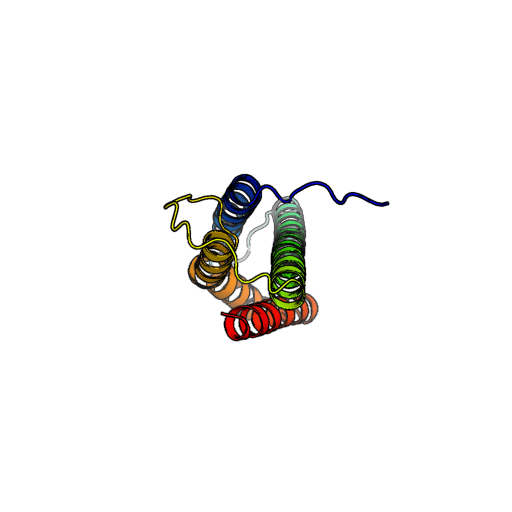84 ALA A N 1
ATOM 644 C CA . ALA A 1 84 ? -20.810 2.480 20.736 1.00 45.44 84 ALA A CA 1
ATOM 645 C C . ALA A 1 84 ? -21.045 3.993 20.604 1.00 45.44 84 ALA A C 1
ATOM 647 O O . ALA A 1 84 ? -21.996 4.544 21.152 1.00 45.44 84 ALA A O 1
ATOM 648 N N . ALA A 1 85 ? -20.152 4.669 19.895 1.00 39.78 85 ALA A N 1
ATOM 649 C CA . ALA A 1 85 ? -20.445 5.948 19.279 1.00 39.78 85 ALA A CA 1
ATOM 650 C C . ALA A 1 85 ? -19.836 5.906 17.880 1.00 39.78 85 ALA A C 1
ATOM 652 O O . ALA A 1 85 ? -18.659 6.199 17.681 1.00 39.78 85 ALA A O 1
ATOM 653 N N . VAL A 1 86 ? -20.662 5.478 16.922 1.00 44.00 86 VAL A N 1
ATOM 654 C CA . VAL A 1 86 ? -20.419 5.582 15.481 1.00 44.00 86 VAL A CA 1
ATOM 655 C C . VAL A 1 86 ? -20.385 7.072 15.136 1.00 44.00 86 VAL A C 1
ATOM 657 O O . VAL A 1 86 ? -21.347 7.648 14.634 1.00 44.00 86 VAL A O 1
ATOM 660 N N . HIS A 1 87 ? -19.292 7.740 15.484 1.00 44.56 87 HIS A N 1
ATOM 661 C CA . HIS A 1 87 ? -18.956 9.014 14.887 1.00 44.56 87 HIS A CA 1
ATOM 662 C C . HIS A 1 87 ? -18.312 8.692 13.544 1.00 44.56 87 HIS A C 1
ATOM 664 O O . HIS A 1 87 ? -17.299 8.000 13.488 1.00 44.56 87 HIS A O 1
ATOM 670 N N . GLN A 1 88 ? -18.932 9.188 12.474 1.00 48.38 88 GLN A N 1
ATOM 671 C CA . GLN A 1 88 ? -18.421 9.260 11.101 1.00 48.38 88 GLN A CA 1
ATOM 672 C C . GLN A 1 88 ? -17.149 10.131 11.054 1.00 48.38 88 GLN A C 1
ATOM 674 O O . GLN A 1 88 ? -17.132 11.194 10.440 1.00 48.38 88 GLN A O 1
ATOM 679 N N . ASN A 1 89 ? -16.117 9.759 11.807 1.00 54.97 89 ASN A N 1
ATOM 680 C CA . ASN A 1 89 ? -14.861 10.479 11.870 1.00 54.97 89 ASN A CA 1
ATOM 681 C C . ASN A 1 89 ? -13.879 9.777 10.928 1.00 54.97 89 ASN A C 1
ATOM 683 O O . ASN A 1 89 ? -13.606 8.588 11.080 1.00 54.97 89 ASN A O 1
ATOM 687 N N . GLU A 1 90 ? -13.349 10.509 9.948 1.00 59.88 90 GLU A N 1
ATOM 688 C CA . GLU A 1 90 ? -12.316 10.012 9.024 1.00 59.88 90 GLU A CA 1
ATOM 689 C C . GLU A 1 90 ? -10.994 9.654 9.739 1.00 59.88 90 GLU A C 1
ATOM 691 O O . GLU A 1 90 ? -10.082 9.106 9.122 1.00 59.88 90 GLU A O 1
ATOM 696 N N . ASP A 1 91 ? -10.894 9.957 11.037 1.00 77.00 91 ASP A N 1
ATOM 697 C CA . ASP A 1 91 ? -9.744 9.744 11.918 1.00 77.00 91 ASP A CA 1
ATOM 698 C C . ASP A 1 91 ? -9.843 8.423 12.714 1.00 77.00 91 ASP A C 1
ATOM 700 O O . ASP A 1 91 ? -9.584 8.373 13.915 1.00 77.00 91 ASP A O 1
ATOM 704 N N . THR A 1 92 ? -10.287 7.342 12.065 1.00 85.56 92 THR A N 1
ATOM 705 C CA . THR A 1 92 ? -10.381 6.004 12.680 1.00 85.56 92 THR A CA 1
ATOM 706 C C . THR A 1 92 ? -9.287 5.067 12.180 1.00 85.56 92 THR A C 1
ATOM 708 O O . THR A 1 92 ? -8.817 5.168 11.045 1.00 85.56 92 THR A O 1
ATOM 711 N N . LEU A 1 93 ? -8.920 4.096 13.022 1.00 86.81 93 LEU A N 1
ATOM 712 C CA . LEU A 1 93 ? -7.978 3.029 12.673 1.00 86.81 93 LEU A CA 1
ATOM 713 C C . LEU A 1 93 ? -8.445 2.236 11.441 1.00 86.81 93 LEU A C 1
ATOM 715 O O . LEU A 1 93 ? -7.642 1.934 10.561 1.00 86.81 93 LEU A O 1
ATOM 719 N N . GLU A 1 94 ? -9.750 1.970 11.334 1.00 87.06 94 GLU A N 1
ATOM 720 C CA . GLU A 1 94 ? -10.360 1.311 10.173 1.00 87.06 94 GLU A CA 1
ATOM 721 C C . GLU A 1 94 ? -10.140 2.114 8.881 1.00 87.06 94 GLU A C 1
ATOM 723 O O . GLU A 1 94 ? -9.683 1.561 7.878 1.00 87.06 94 GLU A O 1
ATOM 728 N N . CYS A 1 95 ? -10.363 3.436 8.908 1.00 88.88 95 CYS A N 1
ATOM 729 C CA . CYS A 1 95 ? -10.118 4.302 7.750 1.00 88.88 95 CYS A CA 1
ATOM 730 C C . CYS A 1 95 ? -8.659 4.242 7.276 1.00 88.88 95 CYS A C 1
ATOM 732 O O . CYS A 1 95 ? -8.400 4.268 6.069 1.00 88.88 95 CYS A O 1
ATOM 734 N N . VAL A 1 96 ? -7.699 4.138 8.200 1.00 91.06 96 VAL A N 1
ATOM 735 C CA . VAL A 1 96 ? -6.279 3.982 7.853 1.00 91.06 96 VAL A CA 1
ATOM 736 C C . VAL A 1 96 ? -6.000 2.604 7.261 1.00 91.06 96 VAL A C 1
ATOM 738 O O . VAL A 1 96 ? -5.296 2.522 6.256 1.00 91.06 96 VAL A O 1
ATOM 741 N N . CYS A 1 97 ? -6.578 1.534 7.812 1.00 91.06 97 CYS A N 1
ATOM 742 C CA . CYS A 1 97 ? -6.439 0.183 7.261 1.00 91.06 97 CYS A CA 1
ATOM 743 C C . CYS A 1 97 ? -6.943 0.121 5.812 1.00 91.06 97 CYS A C 1
ATOM 745 O O . CYS A 1 97 ? -6.224 -0.328 4.917 1.00 91.06 97 CYS A O 1
ATOM 747 N N . VAL A 1 98 ? -8.139 0.663 5.559 1.00 91.69 98 VAL A N 1
ATOM 748 C CA . VAL A 1 98 ? -8.715 0.767 4.210 1.00 91.69 98 VAL A CA 1
ATOM 749 C C . VAL A 1 98 ? -7.831 1.619 3.297 1.00 91.69 98 VAL A C 1
ATOM 751 O O . VAL A 1 98 ? -7.607 1.259 2.140 1.00 91.69 98 VAL A O 1
ATOM 754 N N . CYS A 1 99 ? -7.282 2.728 3.801 1.00 93.75 99 CYS A N 1
ATOM 755 C CA . CYS A 1 99 ? -6.360 3.565 3.038 1.00 93.75 99 CYS A CA 1
ATOM 756 C C . CYS A 1 99 ? -5.085 2.811 2.635 1.00 93.75 99 CYS A C 1
ATOM 758 O O . CYS A 1 99 ? -4.674 2.894 1.477 1.00 93.75 99 CYS A O 1
ATOM 760 N N . LEU A 1 100 ? -4.465 2.067 3.557 1.00 94.81 100 LEU A N 1
ATOM 761 C CA . LEU A 1 100 ? -3.273 1.263 3.278 1.00 94.81 100 LEU A CA 1
ATOM 762 C C . LEU A 1 100 ? -3.563 0.199 2.215 1.00 94.81 100 LEU A C 1
ATOM 764 O O . LEU A 1 100 ? -2.797 0.080 1.261 1.00 94.81 100 LEU A O 1
ATOM 768 N N . LEU A 1 101 ? -4.683 -0.520 2.322 1.00 94.75 101 LEU A N 1
ATOM 769 C CA . LEU A 1 101 ? -5.098 -1.510 1.321 1.00 94.75 101 LEU A CA 1
ATOM 770 C C . LEU A 1 101 ? -5.293 -0.864 -0.053 1.00 94.75 101 LEU A C 1
ATOM 772 O O . LEU A 1 101 ? -4.681 -1.282 -1.033 1.00 94.75 101 LEU A O 1
ATOM 776 N N . LYS A 1 102 ? -6.050 0.238 -0.112 1.00 95.38 102 LYS A N 1
ATOM 777 C CA . LYS A 1 102 ? -6.286 0.980 -1.355 1.00 95.38 102 LYS A CA 1
ATOM 778 C C . LYS A 1 102 ? -4.982 1.469 -1.984 1.00 95.38 102 LYS A C 1
ATOM 780 O O . LYS A 1 102 ? -4.806 1.365 -3.198 1.00 95.38 102 LYS A O 1
ATOM 785 N N . CYS A 1 103 ? -4.064 2.010 -1.186 1.00 96.38 103 CYS A N 1
ATOM 786 C CA . CYS A 1 103 ? -2.753 2.438 -1.668 1.00 96.38 103 CYS A CA 1
ATOM 787 C C . CYS A 1 103 ? -1.938 1.245 -2.183 1.00 96.38 103 CYS A C 1
ATOM 789 O O . CYS A 1 103 ? -1.284 1.352 -3.221 1.00 96.38 103 CYS A O 1
ATOM 791 N N . CYS A 1 104 ? -2.009 0.098 -1.507 1.00 96.06 104 CYS A N 1
ATOM 792 C CA . CYS A 1 104 ? -1.339 -1.125 -1.935 1.00 96.06 104 CYS A CA 1
ATOM 793 C C . CYS A 1 104 ? -1.819 -1.568 -3.322 1.00 96.06 104 CYS A C 1
ATOM 795 O O . CYS A 1 104 ? -1.003 -1.723 -4.234 1.00 96.06 104 CYS A O 1
ATOM 797 N N . ASP A 1 105 ? -3.138 -1.658 -3.498 1.00 95.88 105 ASP A N 1
ATOM 798 C CA . ASP A 1 105 ? -3.783 -2.099 -4.735 1.00 95.88 105 ASP A CA 1
ATOM 799 C C . ASP A 1 105 ? -3.532 -1.148 -5.904 1.00 95.88 105 ASP A C 1
ATOM 801 O O . ASP A 1 105 ? -3.264 -1.572 -7.029 1.00 95.88 105 ASP A O 1
ATOM 805 N N . THR A 1 106 ? -3.607 0.158 -5.645 1.00 95.94 106 THR A N 1
ATOM 806 C CA . THR A 1 106 ? -3.561 1.170 -6.709 1.00 95.94 106 THR A CA 1
ATOM 807 C C . THR A 1 106 ? -2.153 1.661 -7.034 1.00 95.94 106 THR A C 1
ATOM 809 O O . THR A 1 106 ? -1.901 2.045 -8.176 1.00 95.94 106 THR A O 1
ATOM 812 N N . ALA A 1 107 ? -1.223 1.640 -6.073 1.00 96.00 107 ALA A N 1
ATOM 813 C CA . ALA A 1 107 ? 0.117 2.199 -6.241 1.00 96.00 107 ALA A CA 1
ATOM 814 C C . ALA A 1 107 ? 1.228 1.160 -6.076 1.00 96.00 107 ALA A C 1
ATOM 816 O O . ALA A 1 107 ? 2.091 1.056 -6.954 1.00 96.00 107 ALA A O 1
ATOM 817 N N . TYR A 1 108 ? 1.232 0.381 -4.988 1.00 96.06 108 TYR A N 1
ATOM 818 C CA . TYR A 1 108 ? 2.385 -0.466 -4.668 1.00 96.06 108 TYR A CA 1
ATOM 819 C C . TYR A 1 108 ? 2.457 -1.743 -5.505 1.00 96.06 108 TYR A C 1
ATOM 821 O O . TYR A 1 108 ? 3.506 -1.985 -6.105 1.00 96.06 108 TYR A O 1
ATOM 829 N N . ILE A 1 109 ? 1.367 -2.516 -5.619 1.00 96.25 109 ILE A N 1
ATOM 830 C CA . ILE A 1 109 ? 1.317 -3.723 -6.464 1.00 96.25 109 ILE A CA 1
ATOM 831 C C . ILE A 1 109 ? 1.716 -3.387 -7.911 1.00 96.25 109 ILE A C 1
ATOM 833 O O . ILE A 1 109 ? 2.656 -4.012 -8.420 1.00 96.25 109 ILE A O 1
ATOM 837 N N . PRO A 1 110 ? 1.114 -2.380 -8.582 1.00 95.00 110 PRO A N 1
ATOM 838 C CA . PRO A 1 110 ? 1.460 -2.076 -9.969 1.00 95.00 110 PRO A CA 1
ATOM 839 C C . PRO A 1 110 ? 2.902 -1.586 -10.133 1.00 95.00 110 PRO A C 1
ATOM 841 O O . PRO A 1 110 ? 3.576 -1.952 -11.097 1.00 95.00 110 PRO A O 1
ATOM 844 N N . THR A 1 111 ? 3.396 -0.762 -9.205 1.00 93.88 111 THR A N 1
ATOM 845 C CA . THR A 1 111 ? 4.740 -0.173 -9.308 1.00 93.88 111 THR A CA 1
ATOM 846 C C . THR A 1 111 ? 5.828 -1.204 -9.026 1.00 93.88 111 THR A C 1
ATOM 848 O O . THR A 1 111 ? 6.775 -1.305 -9.805 1.00 93.88 111 THR A O 1
ATOM 851 N N . VAL A 1 112 ? 5.691 -2.013 -7.969 1.00 94.44 112 VAL A N 1
ATOM 852 C CA . VAL A 1 112 ? 6.662 -3.072 -7.645 1.00 94.44 112 VAL A CA 1
ATOM 853 C C . VAL A 1 112 ? 6.704 -4.118 -8.753 1.00 94.44 112 VAL A C 1
ATOM 855 O O . VAL A 1 112 ? 7.795 -4.462 -9.203 1.00 94.44 112 VAL A O 1
ATOM 858 N N . THR A 1 113 ? 5.544 -4.556 -9.255 1.00 93.62 113 THR A N 1
ATOM 859 C CA . THR A 1 113 ? 5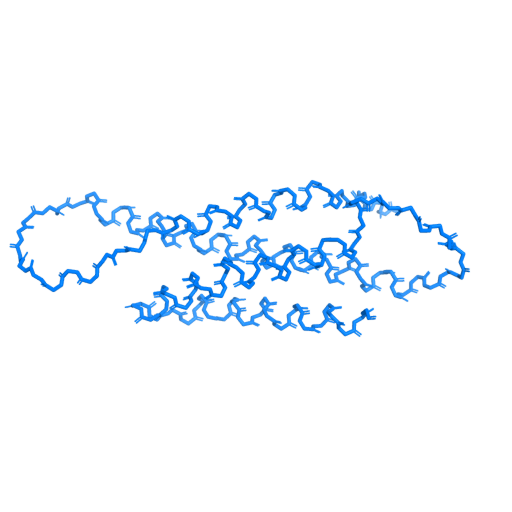.467 -5.508 -10.377 1.00 93.62 113 THR A CA 1
ATOM 860 C C . THR A 1 113 ? 6.214 -4.962 -11.593 1.00 93.62 113 THR A C 1
ATOM 862 O O . THR A 1 113 ? 7.156 -5.591 -12.071 1.00 93.62 113 THR A O 1
ATOM 865 N N . ARG A 1 114 ? 5.902 -3.728 -12.013 1.00 90.50 114 ARG A N 1
ATOM 866 C CA . ARG A 1 114 ? 6.559 -3.062 -13.150 1.00 90.50 114 ARG A CA 1
ATOM 867 C C . ARG A 1 114 ? 8.076 -2.932 -12.978 1.00 90.50 114 ARG A C 1
ATOM 869 O O . ARG A 1 114 ? 8.822 -3.055 -13.950 1.00 90.50 114 ARG A O 1
ATOM 876 N N . VAL A 1 115 ? 8.551 -2.620 -11.770 1.00 88.19 115 VAL A N 1
ATOM 877 C CA . VAL A 1 115 ? 9.990 -2.508 -11.490 1.00 88.19 115 VAL A CA 1
ATOM 878 C C . VAL A 1 115 ? 10.658 -3.882 -11.542 1.00 88.19 115 VAL A C 1
ATOM 880 O O . VAL A 1 115 ? 11.693 -4.034 -12.196 1.00 88.19 115 VAL A O 1
ATOM 883 N N . CYS A 1 116 ? 10.073 -4.885 -10.887 1.00 89.81 116 CYS A N 1
ATOM 884 C CA . CYS A 1 116 ? 10.657 -6.218 -10.773 1.00 89.81 116 CYS A CA 1
ATOM 885 C C . CYS A 1 116 ? 10.614 -7.016 -12.080 1.00 89.81 116 CYS A C 1
ATOM 887 O O . CYS A 1 116 ? 11.525 -7.804 -12.310 1.00 89.81 116 CYS A O 1
ATOM 889 N N . GLU A 1 117 ? 9.647 -6.768 -12.967 1.00 89.75 117 GLU A N 1
ATOM 890 C CA . GLU A 1 117 ? 9.638 -7.312 -14.335 1.00 89.75 117 GLU A CA 1
ATOM 891 C C . GLU A 1 117 ? 10.880 -6.902 -15.141 1.00 89.75 117 GLU A C 1
ATOM 893 O O . GLU A 1 117 ? 11.335 -7.634 -16.015 1.00 89.75 117 GLU A O 1
ATOM 898 N N . ARG A 1 118 ? 11.441 -5.722 -14.856 1.00 84.38 118 ARG A N 1
ATOM 899 C CA . ARG A 1 118 ? 12.587 -5.163 -15.590 1.00 84.38 118 ARG A CA 1
ATOM 900 C C . ARG A 1 118 ? 13.912 -5.470 -14.919 1.00 84.38 118 ARG A C 1
ATOM 902 O O . ARG A 1 118 ? 14.904 -5.729 -15.590 1.00 84.38 118 ARG A O 1
ATOM 909 N N . SER A 1 119 ? 13.932 -5.363 -13.596 1.00 84.00 119 SER A N 1
ATOM 910 C CA . SER A 1 119 ? 15.118 -5.550 -12.773 1.00 84.00 119 SER A CA 1
ATOM 911 C C . SER A 1 119 ? 14.712 -6.271 -11.490 1.00 84.00 119 SER A C 1
ATOM 913 O O . SER A 1 119 ? 14.395 -5.613 -10.492 1.00 84.00 119 SER A O 1
ATOM 915 N N . PRO A 1 120 ? 14.707 -7.614 -11.495 1.00 86.25 120 PRO A N 1
ATOM 916 C CA . PRO A 1 120 ? 14.375 -8.395 -10.315 1.00 86.25 120 PRO A CA 1
ATOM 917 C C . PRO A 1 120 ? 15.276 -8.009 -9.140 1.00 86.25 120 PRO A C 1
ATOM 919 O O . PRO A 1 120 ? 16.499 -7.966 -9.261 1.00 86.25 120 PRO A O 1
ATOM 922 N N . SER A 1 121 ? 14.666 -7.721 -7.992 1.00 89.50 121 SER A N 1
ATOM 923 C CA . SER A 1 121 ? 15.382 -7.372 -6.766 1.00 89.50 121 SER A CA 1
ATOM 924 C C . SER A 1 121 ? 14.817 -8.191 -5.609 1.00 89.50 121 SER A C 1
ATOM 926 O O . SER A 1 121 ? 13.704 -7.909 -5.153 1.00 89.50 121 SER A O 1
ATOM 928 N N . PRO A 1 122 ? 15.56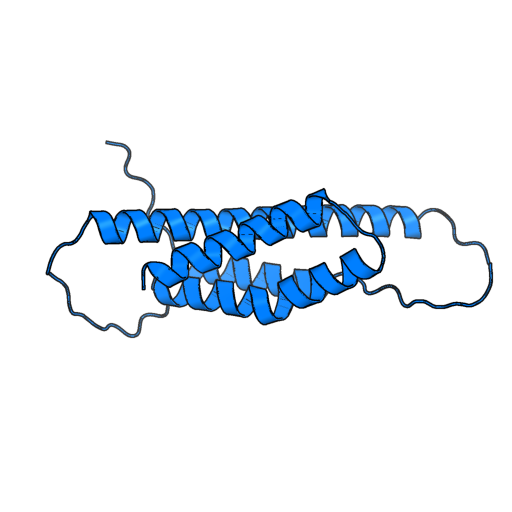5 -9.192 -5.103 1.00 93.06 122 PRO A N 1
ATOM 929 C CA . PRO A 1 122 ? 15.123 -10.009 -3.976 1.00 93.06 122 PRO A CA 1
ATOM 930 C C . PRO A 1 122 ? 14.774 -9.166 -2.751 1.00 93.06 122 PRO A C 1
ATOM 932 O O . PRO A 1 122 ? 13.815 -9.462 -2.049 1.00 93.06 122 PRO A O 1
ATOM 935 N N . ARG A 1 123 ? 15.514 -8.075 -2.521 1.00 93.19 123 ARG A N 1
ATOM 936 C CA . ARG A 1 123 ? 15.285 -7.191 -1.378 1.00 93.19 123 ARG A CA 1
ATOM 937 C C . ARG A 1 123 ? 13.970 -6.419 -1.489 1.00 93.19 123 ARG A C 1
ATOM 939 O O . ARG A 1 123 ? 13.255 -6.321 -0.497 1.00 93.19 123 ARG A O 1
ATOM 946 N N . VAL A 1 124 ? 13.647 -5.902 -2.678 1.00 93.44 124 VAL A N 1
ATOM 947 C CA . VAL A 1 124 ? 12.361 -5.232 -2.945 1.00 93.44 124 VAL A CA 1
ATOM 948 C C . VAL A 1 124 ? 11.212 -6.213 -2.735 1.00 93.44 124 VAL A C 1
ATOM 950 O O . VAL A 1 124 ? 10.284 -5.914 -1.990 1.00 93.44 124 VAL A O 1
ATOM 953 N N . LEU A 1 125 ? 11.314 -7.404 -3.333 1.00 95.75 125 LEU A N 1
ATOM 954 C CA . LEU A 1 125 ? 10.292 -8.443 -3.216 1.00 95.75 125 LEU A CA 1
ATOM 955 C C . LEU A 1 125 ? 10.108 -8.906 -1.769 1.00 95.75 125 LEU A C 1
ATOM 957 O O . LEU A 1 125 ? 8.978 -9.067 -1.330 1.00 95.75 125 LEU A O 1
ATOM 961 N N . GLN A 1 126 ? 11.191 -9.066 -1.005 1.00 96.62 126 GLN A N 1
ATOM 962 C CA . GLN A 1 126 ? 11.123 -9.468 0.400 1.00 96.62 126 GLN A CA 1
ATOM 963 C C . GLN A 1 126 ? 10.337 -8.459 1.247 1.00 96.62 126 GLN A C 1
ATOM 965 O O . GLN A 1 126 ? 9.452 -8.855 2.003 1.00 96.62 126 GLN A O 1
ATOM 970 N N . ILE A 1 127 ? 10.641 -7.163 1.120 1.00 96.25 127 ILE A N 1
ATOM 971 C CA . ILE A 1 127 ? 9.918 -6.115 1.856 1.00 96.25 127 ILE A CA 1
ATOM 972 C C . ILE A 1 127 ? 8.461 -6.080 1.403 1.00 96.25 127 ILE A C 1
ATOM 974 O O . ILE A 1 127 ? 7.555 -6.030 2.229 1.00 96.25 127 ILE A O 1
ATOM 978 N N . PHE A 1 128 ? 8.228 -6.163 0.094 1.00 96.81 128 PHE A N 1
ATOM 979 C CA . PHE A 1 128 ? 6.884 -6.107 -0.456 1.00 96.81 128 PHE A CA 1
ATOM 980 C C . PHE A 1 128 ? 6.005 -7.285 -0.017 1.00 96.81 128 PHE A C 1
ATOM 982 O O . PHE A 1 128 ? 4.867 -7.086 0.397 1.00 96.81 128 PHE A O 1
ATOM 989 N N . LEU A 1 129 ? 6.541 -8.504 -0.003 1.00 96.38 129 LEU A N 1
ATOM 990 C CA . LEU A 1 129 ? 5.835 -9.670 0.527 1.00 96.38 129 LEU A CA 1
ATOM 991 C C . LEU A 1 129 ? 5.564 -9.539 2.031 1.00 96.38 129 LEU A C 1
ATOM 993 O O . LEU A 1 129 ? 4.494 -9.935 2.488 1.00 96.38 129 LEU A O 1
ATOM 997 N N . SER A 1 130 ? 6.485 -8.940 2.797 1.00 96.50 130 SER A N 1
ATOM 998 C CA . SER A 1 130 ? 6.237 -8.636 4.211 1.00 96.50 130 SER A CA 1
ATOM 999 C C . SER A 1 130 ? 5.071 -7.662 4.386 1.00 96.50 130 SER A C 1
ATOM 1001 O O . SER A 1 130 ? 4.235 -7.898 5.251 1.00 96.50 130 SER A O 1
ATOM 1003 N N . ILE A 1 131 ? 4.988 -6.609 3.564 1.00 96.00 131 ILE A N 1
ATOM 1004 C CA . ILE A 1 131 ? 3.864 -5.657 3.567 1.00 96.00 131 ILE A CA 1
ATOM 1005 C C . ILE A 1 131 ? 2.542 -6.394 3.323 1.00 96.00 131 ILE A C 1
ATOM 1007 O O . ILE A 1 131 ? 1.605 -6.252 4.107 1.00 96.00 131 ILE A O 1
ATOM 1011 N N . LEU A 1 132 ? 2.473 -7.213 2.268 1.00 95.12 132 LEU A N 1
ATOM 1012 C CA . LEU A 1 132 ? 1.263 -7.968 1.926 1.00 95.12 132 LEU A CA 1
ATOM 1013 C C . LEU A 1 132 ? 0.845 -8.924 3.053 1.00 95.12 132 LEU A C 1
ATOM 1015 O O . LEU A 1 132 ? -0.337 -9.026 3.379 1.00 95.12 132 LEU A O 1
ATOM 1019 N N . SER A 1 133 ? 1.814 -9.588 3.690 1.00 93.25 133 SER A N 1
ATOM 1020 C CA . SER A 1 133 ? 1.551 -10.471 4.829 1.00 93.25 133 SER A CA 1
ATOM 1021 C C . SER A 1 133 ? 0.963 -9.719 6.025 1.00 93.25 133 SER A C 1
ATOM 1023 O O . SER A 1 133 ? 0.059 -10.234 6.678 1.00 93.25 133 SER A O 1
ATOM 1025 N N . MET A 1 134 ? 1.458 -8.515 6.319 1.00 90.94 134 MET A N 1
ATOM 1026 C CA . MET A 1 134 ? 0.952 -7.698 7.427 1.00 90.94 134 MET A CA 1
ATOM 1027 C C . MET A 1 134 ? -0.461 -7.200 7.148 1.00 90.94 134 MET A C 1
ATOM 1029 O O . MET A 1 134 ? -1.318 -7.273 8.021 1.00 90.94 134 MET A O 1
ATOM 1033 N N . GLN A 1 135 ? -0.747 -6.778 5.915 1.00 87.88 135 GLN A N 1
ATOM 1034 C CA . GLN A 1 135 ? -2.102 -6.382 5.527 1.00 87.88 135 GLN A CA 1
ATOM 1035 C C . GLN A 1 135 ? -3.103 -7.534 5.688 1.00 87.88 135 GLN A C 1
ATOM 1037 O O . GLN A 1 135 ? -4.213 -7.317 6.169 1.00 87.88 135 GLN A O 1
ATOM 1042 N N . PHE A 1 136 ? -2.698 -8.770 5.380 1.00 85.62 136 PHE A N 1
ATOM 1043 C CA . PHE A 1 136 ? -3.525 -9.951 5.634 1.00 85.62 136 PHE A CA 1
ATOM 1044 C C . PHE A 1 136 ? -3.728 -10.231 7.134 1.00 85.62 136 PHE A C 1
ATOM 1046 O O . PHE A 1 136 ? -4.810 -10.646 7.546 1.00 85.62 136 PHE A O 1
ATOM 1053 N N . SER A 1 137 ? -2.715 -10.007 7.976 1.00 82.38 137 SER A N 1
ATOM 1054 C CA . SER A 1 137 ? -2.861 -10.112 9.435 1.00 82.38 137 SER A CA 1
ATOM 1055 C C . SER A 1 137 ? -3.797 -9.048 9.998 1.00 82.38 137 SER A C 1
ATOM 1057 O O . SER A 1 137 ? -4.693 -9.391 10.761 1.00 82.38 137 SER A O 1
ATOM 1059 N N . VAL A 1 138 ? -3.651 -7.791 9.581 1.00 78.62 138 VAL A N 1
ATOM 1060 C CA . VAL A 1 138 ? -4.526 -6.683 9.991 1.00 78.62 138 VAL A CA 1
ATOM 1061 C C . VAL A 1 138 ? -5.979 -6.966 9.606 1.00 78.62 138 VAL A C 1
ATOM 1063 O O . VAL A 1 138 ? -6.855 -6.854 10.454 1.00 78.62 138 VAL A O 1
ATOM 1066 N N . LEU A 1 139 ? -6.232 -7.434 8.378 1.00 75.00 139 LEU A N 1
ATOM 1067 C CA . LEU A 1 139 ? -7.573 -7.805 7.911 1.00 75.00 139 LEU A CA 1
ATOM 1068 C C . LEU A 1 139 ? -8.235 -8.924 8.720 1.00 75.00 139 LEU A C 1
ATOM 1070 O O . LEU A 1 139 ? -9.451 -8.951 8.802 1.00 75.00 139 LEU A O 1
ATOM 1074 N N . ARG A 1 140 ? -7.469 -9.852 9.306 1.00 72.31 140 ARG A N 1
ATOM 1075 C CA . ARG A 1 140 ? -8.038 -10.930 10.137 1.00 72.31 140 ARG A CA 1
ATOM 1076 C C . ARG A 1 140 ? -8.540 -10.457 11.501 1.00 72.31 140 ARG A C 1
ATOM 1078 O O . ARG A 1 140 ? -9.221 -11.223 12.173 1.00 72.31 140 ARG A O 1
ATOM 1085 N N . ASN A 1 141 ? -8.145 -9.262 11.930 1.00 62.22 141 ASN A N 1
ATOM 1086 C CA . ASN A 1 141 ? -8.529 -8.693 13.220 1.00 62.22 141 ASN A CA 1
ATOM 1087 C C . ASN A 1 141 ? -9.763 -7.772 13.126 1.00 62.22 141 ASN A C 1
ATOM 1089 O O . ASN A 1 141 ? -10.177 -7.231 14.150 1.00 62.22 141 ASN A O 1
ATOM 1093 N N . PHE A 1 142 ? -10.327 -7.600 11.925 1.00 57.47 142 PHE A N 1
ATOM 1094 C CA . PHE A 1 142 ? -11.611 -6.942 11.661 1.00 57.47 142 PHE A CA 1
ATOM 1095 C C . PHE A 1 142 ? -12.632 -7.982 11.183 1.00 57.47 142 PHE A C 1
ATOM 1097 O O . PHE A 1 142 ? -13.827 -7.815 11.508 1.00 57.47 142 PHE A O 1
#

Nearest PDB structures (foldseek):
  5mzv-assembly1_B  TM=2.881E-01  e=1.969E-01  Homo sapiens
  3qwr-assembly1_B  TM=2.791E-01  e=3.200E-01  Homo sapiens
  6ov3-assembly1_A  TM=4.791E-01  e=3.081E+00  Homo sapiens
  5sxc-assembly1_B  TM=3.696E-01  e=3.252E+00  Homo sapiens
  8j07-assembly1_g2  TM=3.785E-01  e=4.743E+00  Homo sapiens